Protein AF-A0A536SVW0-F1 (afdb_monomer)

pLDDT: mean 96.87, std 1.5, range [89.94, 98.38]

Solvent-accessible surface area (backbone atoms only — not comparable to full-atom values): 3871 Å² total; per-residue (Å²): 136,91,85,77,93,85,80,90,74,81,91,78,50,80,67,63,53,68,76,39,76,81,43,69,82,40,57,82,73,42,87,88,61,78,73,92,76,70,83,74,54,72,67,44,48,50,46,45,39,48,70,73,66,61,103

Foldseek 3Di:
DDDDDDDDFDDDDLVNLVVDPQCVPFLVNDPPRPDPDGDDDPSNVCCCVCPVRVD

Structure (mmCIF, N/CA/C/O backbone):
data_AF-A0A536SVW0-F1
#
_entry.id   AF-A0A536SVW0-F1
#
loop_
_atom_site.group_PDB
_atom_site.id
_atom_site.type_symbol
_atom_site.label_atom_id
_atom_site.label_alt_id
_atom_site.label_comp_id
_atom_site.label_asym_id
_atom_site.label_entity_id
_atom_site.label_seq_id
_atom_site.pdbx_PDB_ins_code
_atom_site.Cartn_x
_atom_site.Cartn_y
_atom_site.Cartn_z
_atom_site.occupancy
_atom_site.B_iso_or_equiv
_atom_site.auth_seq_id
_atom_site.auth_comp_id
_atom_site.auth_asym_id
_atom_site.auth_atom_id
_atom_site.pdbx_PDB_model_num
ATOM 1 N N . VAL A 1 1 ? 13.302 -3.095 -15.536 1.00 91.25 1 VAL A N 1
ATOM 2 C CA . VAL A 1 1 ? 12.136 -2.585 -16.291 1.00 91.25 1 VAL A CA 1
ATOM 3 C C . VAL A 1 1 ? 12.095 -1.087 -16.116 1.00 91.25 1 VAL A C 1
ATOM 5 O O . VAL A 1 1 ? 12.393 -0.632 -15.016 1.00 91.25 1 VAL A O 1
ATOM 8 N N . ASP A 1 2 ? 11.734 -0.354 -17.160 1.00 97.81 2 ASP A N 1
ATOM 9 C CA . ASP A 1 2 ? 11.535 1.089 -17.059 1.00 97.81 2 ASP A CA 1
ATOM 10 C C . ASP A 1 2 ? 10.069 1.371 -16.746 1.00 97.81 2 ASP A C 1
ATOM 12 O O . ASP A 1 2 ? 9.167 0.738 -17.298 1.00 97.81 2 ASP A O 1
ATOM 16 N N . VAL A 1 3 ? 9.823 2.310 -15.839 1.00 97.00 3 VAL A N 1
ATOM 17 C CA . VAL A 1 3 ? 8.475 2.711 -15.424 1.00 97.00 3 VAL A CA 1
ATOM 18 C C . VAL A 1 3 ? 8.268 4.193 -15.704 1.00 97.00 3 V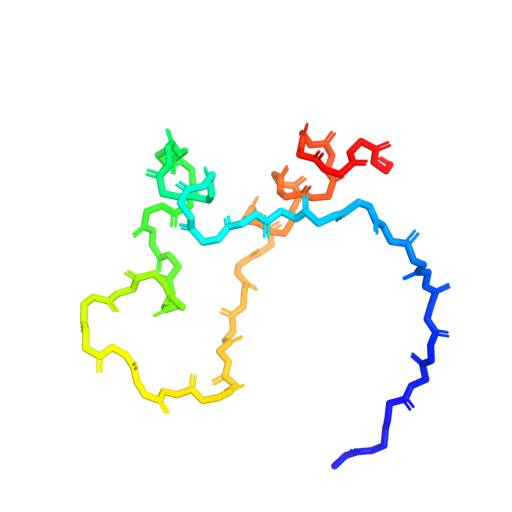AL A C 1
ATOM 20 O O . VAL A 1 3 ? 9.220 4.972 -15.739 1.00 97.00 3 VAL A O 1
ATOM 23 N N . ARG A 1 4 ? 7.012 4.599 -15.906 1.00 98.38 4 ARG A N 1
ATOM 24 C CA . ARG A 1 4 ? 6.627 6.003 -16.091 1.00 98.38 4 ARG A CA 1
ATOM 25 C C . ARG A 1 4 ? 5.705 6.438 -14.963 1.00 98.38 4 ARG A C 1
ATOM 27 O O . ARG A 1 4 ? 4.912 5.647 -14.457 1.00 98.38 4 ARG A O 1
ATOM 34 N N . PHE A 1 5 ? 5.811 7.704 -14.577 1.00 98.06 5 PHE A N 1
ATOM 35 C CA . PHE A 1 5 ? 4.904 8.299 -13.605 1.00 98.06 5 PHE A CA 1
ATOM 36 C C . PHE A 1 5 ? 3.467 8.315 -14.145 1.00 98.06 5 PHE A C 1
ATOM 38 O O . PHE A 1 5 ? 3.245 8.680 -15.297 1.00 98.06 5 PHE A O 1
ATOM 45 N N . VAL A 1 6 ? 2.504 7.943 -13.297 1.00 96.81 6 VAL A N 1
ATOM 46 C CA . VAL A 1 6 ? 1.069 7.972 -13.627 1.00 96.81 6 VAL A CA 1
ATOM 47 C C . VAL A 1 6 ? 0.355 9.053 -12.820 1.00 96.81 6 VAL A C 1
ATOM 49 O O . VAL A 1 6 ? -0.256 9.952 -13.390 1.00 96.81 6 VAL A O 1
ATOM 52 N N . LYS A 1 7 ? 0.419 8.981 -11.485 1.00 96.31 7 LYS A N 1
ATOM 53 C CA . LYS A 1 7 ? -0.290 9.904 -10.589 1.00 96.31 7 LYS A CA 1
ATOM 54 C C . LYS A 1 7 ? 0.358 9.933 -9.206 1.00 96.31 7 LYS A C 1
ATOM 56 O O . LYS A 1 7 ? 0.879 8.922 -8.743 1.00 96.31 7 LYS A O 1
ATOM 61 N N . LYS A 1 8 ? 0.273 11.078 -8.522 1.00 96.38 8 LYS A N 1
ATOM 62 C CA . LYS A 1 8 ? 0.600 11.205 -7.096 1.00 96.38 8 LYS A CA 1
ATOM 63 C C . LYS A 1 8 ? -0.676 11.044 -6.269 1.00 96.38 8 LYS A C 1
ATOM 65 O O . LYS A 1 8 ? -1.674 11.705 -6.545 1.00 96.38 8 LYS A O 1
ATOM 70 N N . THR A 1 9 ? -0.636 10.189 -5.256 1.00 96.19 9 THR A N 1
ATOM 71 C CA . THR A 1 9 ? -1.735 9.976 -4.303 1.00 96.19 9 THR A CA 1
ATOM 72 C C . THR A 1 9 ? -1.313 10.423 -2.908 1.00 96.19 9 THR A C 1
ATOM 74 O O . THR A 1 9 ? -0.146 10.751 -2.673 1.00 96.19 9 THR A O 1
ATOM 77 N N . ARG A 1 10 ? -2.253 10.423 -1.956 1.00 96.19 10 ARG A N 1
ATOM 78 C CA . ARG A 1 10 ? -1.885 10.513 -0.540 1.00 96.19 10 ARG A CA 1
ATOM 79 C C . ARG A 1 10 ? -1.013 9.319 -0.138 1.00 96.19 10 ARG A C 1
ATOM 81 O O . ARG A 1 10 ? -1.082 8.259 -0.765 1.00 96.19 10 ARG A O 1
ATOM 88 N N . LEU A 1 11 ? -0.246 9.486 0.934 1.00 97.06 11 LEU A N 1
ATOM 89 C CA . LEU A 1 11 ? 0.445 8.376 1.577 1.00 97.06 11 LEU A CA 1
ATOM 90 C C . LEU A 1 11 ? -0.587 7.437 2.219 1.00 97.06 11 LEU A C 1
ATOM 92 O O . LEU A 1 11 ? -1.480 7.893 2.936 1.00 97.06 11 LEU A O 1
ATOM 96 N N . ILE A 1 12 ? -0.443 6.141 1.954 1.00 97.19 12 ILE A N 1
ATOM 97 C CA . ILE A 1 12 ? -1.117 5.061 2.676 1.00 97.19 12 ILE A CA 1
ATOM 98 C C . ILE A 1 12 ? -0.008 4.302 3.391 1.00 97.19 12 ILE A C 1
ATOM 100 O O . ILE A 1 12 ? 0.902 3.773 2.748 1.00 97.19 12 ILE A O 1
ATOM 104 N N . SER A 1 13 ? -0.025 4.329 4.720 1.00 97.81 13 SER A N 1
ATOM 105 C CA . SER A 1 13 ? 1.050 3.723 5.505 1.00 97.81 13 SER A CA 1
ATOM 106 C C . SER A 1 13 ? 0.917 2.200 5.556 1.00 97.81 13 SER A C 1
ATOM 108 O O . SER A 1 13 ? -0.163 1.636 5.401 1.00 97.81 13 SER A O 1
ATOM 110 N N . LEU A 1 14 ? 2.022 1.513 5.849 1.00 96.38 14 LEU A N 1
ATOM 111 C CA . LEU A 1 14 ? 1.997 0.075 6.118 1.00 96.38 14 LEU A CA 1
ATOM 112 C C . LEU A 1 14 ? 1.161 -0.296 7.358 1.00 96.38 14 LEU A C 1
ATOM 114 O O . LEU A 1 14 ? 0.746 -1.447 7.470 1.00 96.38 14 LEU A O 1
ATOM 118 N N . ALA A 1 15 ? 0.962 0.631 8.301 1.00 97.50 15 ALA A N 1
ATOM 119 C CA . ALA A 1 15 ? 0.085 0.422 9.452 1.00 97.50 15 ALA A CA 1
ATOM 120 C C . ALA A 1 15 ? -1.384 0.462 9.015 1.00 97.50 15 ALA A C 1
ATOM 122 O O . ALA A 1 15 ? -2.112 -0.486 9.271 1.00 97.50 15 ALA A O 1
ATOM 123 N N . GLU A 1 16 ? -1.757 1.480 8.238 1.00 98.00 16 GLU A N 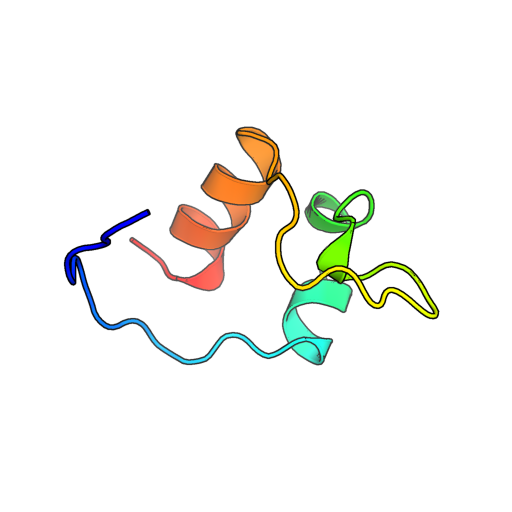1
ATOM 124 C CA . GLU A 1 16 ? -3.101 1.630 7.670 1.00 98.00 16 GLU A CA 1
ATOM 125 C C . GLU A 1 16 ? -3.495 0.413 6.818 1.00 98.00 16 GLU A C 1
ATOM 127 O O . GLU A 1 16 ? -4.561 -0.158 7.006 1.00 98.00 16 GLU A O 1
ATOM 132 N N . LEU A 1 17 ? -2.604 -0.079 5.944 1.00 97.94 17 LEU A N 1
ATOM 133 C CA . LEU A 1 17 ? -2.885 -1.288 5.153 1.00 97.94 17 LEU A CA 1
ATOM 134 C C . LEU A 1 17 ? -3.187 -2.521 6.024 1.00 97.94 17 LEU A C 1
ATOM 136 O O . LEU A 1 17 ? -3.985 -3.363 5.621 1.00 97.94 17 LEU A O 1
ATOM 140 N N . ARG A 1 18 ? -2.568 -2.636 7.208 1.00 97.56 18 ARG A N 1
ATOM 141 C CA . ARG A 1 18 ? -2.783 -3.768 8.128 1.00 97.56 18 ARG A CA 1
ATOM 142 C C . ARG A 1 18 ? -4.118 -3.714 8.863 1.00 97.56 18 ARG A C 1
ATOM 144 O O . ARG A 1 18 ? -4.534 -4.737 9.398 1.00 97.56 18 ARG A O 1
ATOM 151 N N . GLU A 1 19 ? -4.791 -2.568 8.885 1.00 97.81 19 GLU A N 1
ATOM 152 C CA . GLU A 1 19 ? -6.109 -2.422 9.515 1.00 97.81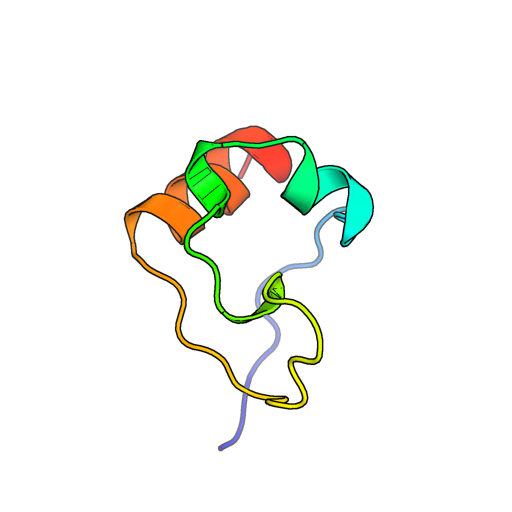 19 GLU A CA 1
ATOM 153 C C . GLU A 1 19 ? -7.229 -3.066 8.677 1.00 97.81 19 GLU A C 1
ATOM 155 O O . GLU A 1 19 ? -8.335 -3.282 9.175 1.00 97.81 19 GLU A O 1
ATOM 160 N N . HIS A 1 20 ? -6.948 -3.430 7.421 1.00 97.94 20 HIS A N 1
ATOM 161 C CA . HIS A 1 20 ? -7.934 -3.937 6.469 1.00 97.94 20 HIS A CA 1
ATOM 162 C C . HIS A 1 20 ? -7.784 -5.443 6.228 1.00 97.94 20 HIS A C 1
ATOM 164 O O . HIS A 1 20 ? -6.756 -5.923 5.745 1.00 97.94 20 HIS A O 1
ATOM 170 N N . ARG A 1 21 ? -8.844 -6.207 6.520 1.00 97.12 21 ARG A N 1
ATOM 171 C CA . ARG A 1 21 ? -8.851 -7.675 6.358 1.00 97.12 21 ARG A CA 1
ATOM 172 C C . ARG A 1 21 ? -8.805 -8.101 4.894 1.00 97.12 21 ARG A C 1
ATOM 174 O O . ARG A 1 21 ? -8.271 -9.161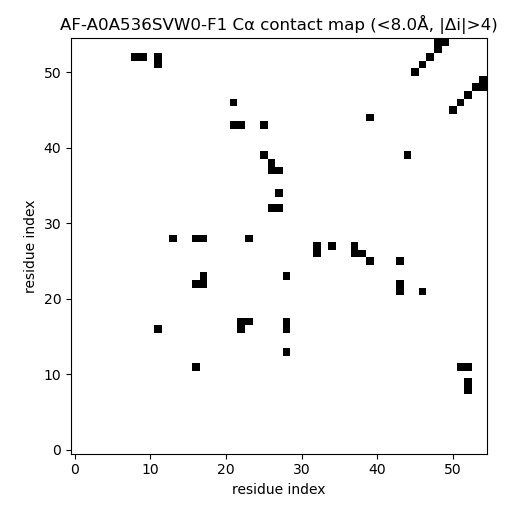 4.585 1.00 97.12 21 ARG A O 1
ATOM 181 N N . GLU A 1 22 ? -9.317 -7.264 4.002 1.00 97.44 22 GLU A N 1
ATOM 182 C CA . GLU A 1 22 ? -9.290 -7.427 2.549 1.00 97.44 22 GLU A CA 1
ATOM 183 C C . GLU A 1 22 ? -7.861 -7.512 1.998 1.00 97.44 22 GLU A C 1
ATOM 185 O O . GLU A 1 22 ? -7.653 -8.048 0.914 1.00 97.44 22 GLU A O 1
ATOM 190 N N . LEU A 1 23 ? -6.882 -7.009 2.757 1.00 98.00 23 LEU A N 1
ATOM 191 C CA . LEU A 1 23 ? -5.469 -6.969 2.393 1.00 98.00 23 LEU A CA 1
ATOM 192 C C . LEU A 1 23 ? -4.626 -8.001 3.158 1.00 98.00 23 LEU A C 1
ATOM 194 O O . LEU A 1 23 ? -3.403 -8.019 3.029 1.00 98.00 23 LEU A O 1
ATOM 198 N N . ALA A 1 24 ? -5.249 -8.880 3.950 1.00 95.94 24 ALA A N 1
ATOM 199 C CA . ALA A 1 24 ? -4.535 -9.815 4.822 1.00 95.94 24 ALA A CA 1
ATOM 200 C C . ALA A 1 24 ? -3.630 -10.805 4.061 1.00 95.94 24 ALA A C 1
ATOM 202 O O . ALA A 1 24 ? -2.643 -11.288 4.616 1.00 95.94 24 ALA A O 1
ATOM 203 N N . SER A 1 25 ? -3.943 -11.095 2.795 1.00 96.25 25 SER A N 1
ATOM 204 C CA . SER A 1 25 ? -3.149 -11.964 1.917 1.00 96.25 25 SER A CA 1
ATOM 205 C C . SER A 1 25 ? -1.936 -11.284 1.283 1.00 96.25 25 SER A C 1
ATOM 207 O O . SER A 1 25 ? -1.100 -11.972 0.688 1.00 96.25 25 SER A O 1
ATOM 209 N N . MET A 1 26 ? -1.802 -9.960 1.408 1.00 97.81 26 MET A N 1
ATOM 210 C CA . MET A 1 26 ? -0.757 -9.222 0.714 1.00 97.81 26 MET A CA 1
ATOM 211 C C . MET A 1 26 ? 0.637 -9.664 1.168 1.00 97.81 26 MET A C 1
ATOM 213 O O . MET A 1 26 ? 1.019 -9.531 2.335 1.00 97.81 26 MET A O 1
ATOM 217 N N . ARG A 1 27 ? 1.474 -10.075 0.207 1.00 97.50 27 ARG A N 1
ATOM 218 C CA . ARG A 1 27 ? 2.866 -10.480 0.474 1.00 97.50 27 ARG A CA 1
ATOM 219 C C . ARG A 1 27 ? 3.679 -9.375 1.150 1.00 97.50 27 ARG A C 1
ATOM 221 O O . ARG A 1 27 ? 4.520 -9.676 1.992 1.00 97.50 27 ARG A O 1
ATOM 228 N N . VAL A 1 28 ? 3.414 -8.111 0.809 1.00 96.88 28 VAL A N 1
ATOM 229 C CA . VAL A 1 28 ? 4.119 -6.954 1.384 1.00 96.88 28 VAL A CA 1
ATOM 230 C C . VAL A 1 28 ? 3.886 -6.806 2.893 1.00 96.88 28 VAL A C 1
ATOM 232 O O . VAL A 1 28 ? 4.750 -6.281 3.594 1.00 96.88 28 VAL A O 1
ATOM 235 N N . LEU A 1 29 ? 2.756 -7.299 3.412 1.00 97.19 29 LEU A N 1
ATOM 236 C CA . LEU A 1 29 ? 2.396 -7.192 4.828 1.00 97.19 29 LEU A CA 1
ATOM 237 C C . LEU A 1 29 ? 2.906 -8.366 5.671 1.00 97.19 29 LEU A C 1
ATOM 239 O O . LEU A 1 29 ? 2.923 -8.252 6.902 1.00 97.19 29 LEU A O 1
ATOM 243 N N . ALA A 1 30 ? 3.360 -9.448 5.028 1.00 96.75 30 ALA A N 1
ATOM 244 C CA . ALA A 1 30 ? 3.825 -10.653 5.698 1.00 96.75 30 ALA A CA 1
ATOM 245 C C . ALA A 1 30 ? 5.017 -10.365 6.642 1.00 96.75 30 ALA A C 1
ATOM 247 O O . ALA A 1 30 ? 5.940 -9.627 6.270 1.00 96.75 30 ALA A O 1
ATOM 248 N N . PRO A 1 31 ? 5.040 -10.950 7.856 1.00 95.81 31 PRO A N 1
ATOM 249 C CA . PRO A 1 31 ? 6.149 -10.792 8.790 1.00 95.81 31 PRO A CA 1
ATOM 250 C C . PRO A 1 31 ? 7.482 -11.192 8.157 1.00 95.81 31 PRO A C 1
ATOM 252 O O . PRO A 1 31 ? 7.580 -12.211 7.478 1.00 95.81 31 PRO A O 1
ATOM 255 N N . GLY A 1 32 ? 8.517 -10.378 8.366 1.00 96.06 32 GLY A N 1
ATOM 256 C CA . GLY A 1 32 ? 9.850 -10.677 7.845 1.00 96.06 32 GLY A CA 1
ATOM 257 C C . GLY A 1 32 ? 9.984 -10.60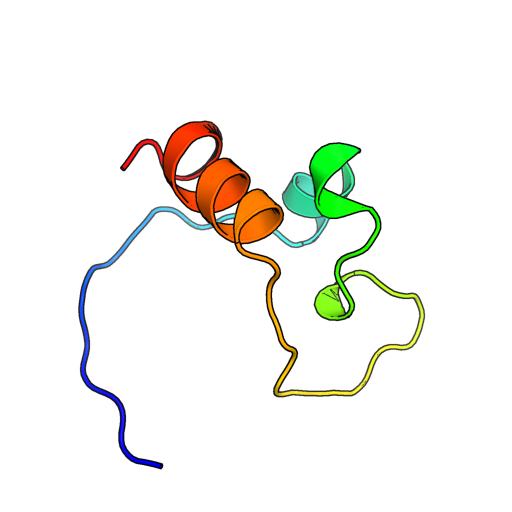0 6.320 1.00 96.06 32 GLY A C 1
ATOM 258 O O . GLY A 1 32 ? 11.054 -10.932 5.818 1.00 96.06 32 GLY A O 1
ATOM 259 N N . ASN A 1 33 ? 8.969 -10.136 5.576 1.00 97.06 33 ASN A N 1
ATOM 260 C CA . ASN A 1 33 ? 9.091 -9.976 4.129 1.00 97.06 33 ASN A CA 1
ATOM 261 C C . ASN A 1 33 ? 10.288 -9.067 3.778 1.00 97.06 33 ASN A C 1
ATOM 263 O O . ASN A 1 33 ? 10.483 -7.999 4.367 1.00 97.06 33 ASN A O 1
ATOM 267 N N . ARG A 1 34 ? 11.112 -9.526 2.831 1.00 96.38 34 ARG A N 1
ATOM 268 C CA . ARG A 1 34 ? 12.276 -8.811 2.275 1.00 96.38 34 ARG A CA 1
ATOM 269 C C . ARG A 1 34 ? 12.195 -8.670 0.754 1.00 96.38 34 ARG A C 1
ATOM 271 O O . ARG A 1 34 ? 13.133 -8.179 0.136 1.00 96.38 34 ARG A O 1
ATOM 278 N N . LEU A 1 35 ? 11.087 -9.101 0.148 1.00 97.50 35 LEU A N 1
ATOM 279 C CA . LEU A 1 35 ? 10.850 -8.929 -1.279 1.00 97.50 35 LEU A CA 1
ATOM 280 C C . LEU A 1 35 ? 10.547 -7.459 -1.566 1.00 97.50 35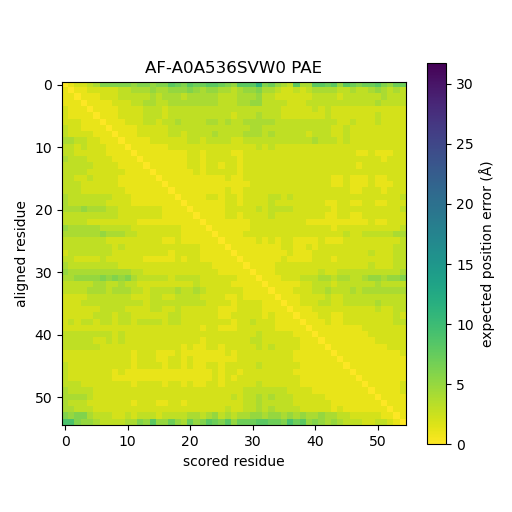 LEU A C 1
ATOM 282 O O . LEU A 1 35 ? 9.607 -6.896 -1.007 1.00 97.50 35 LEU A O 1
ATOM 286 N N . SER A 1 36 ? 11.336 -6.859 -2.453 1.00 95.81 36 SER A N 1
ATOM 287 C CA . SER A 1 36 ? 11.152 -5.482 -2.927 1.00 95.81 36 SER A CA 1
ATOM 288 C C . SER A 1 36 ? 10.155 -5.371 -4.085 1.00 95.81 36 SER A C 1
ATOM 290 O O . SER A 1 36 ? 9.701 -4.275 -4.399 1.00 95.81 36 SER A O 1
ATOM 292 N N . ILE A 1 37 ? 9.794 -6.498 -4.705 1.00 96.56 37 ILE A N 1
ATOM 293 C CA . ILE A 1 37 ? 8.762 -6.603 -5.737 1.00 96.56 37 ILE A CA 1
ATOM 294 C C . ILE A 1 37 ? 7.801 -7.706 -5.305 1.00 96.56 37 ILE A C 1
ATOM 296 O O . ILE A 1 37 ? 8.208 -8.849 -5.096 1.00 96.56 37 ILE A O 1
ATOM 300 N N . THR A 1 38 ? 6.524 -7.366 -5.159 1.00 97.00 38 THR A N 1
ATOM 301 C CA . THR A 1 38 ? 5.474 -8.300 -4.741 1.00 97.00 38 THR A CA 1
ATOM 302 C C . THR A 1 38 ? 4.269 -8.175 -5.665 1.00 97.00 38 THR A C 1
ATOM 304 O O . THR A 1 38 ? 3.871 -7.045 -5.954 1.00 97.00 38 THR A O 1
ATOM 307 N N . PRO A 1 39 ? 3.665 -9.290 -6.111 1.00 97.12 39 PRO A N 1
ATOM 308 C CA . PRO A 1 39 ? 2.415 -9.230 -6.858 1.00 97.12 39 PRO A CA 1
ATOM 309 C C . PRO A 1 39 ? 1.291 -8.676 -5.971 1.00 97.12 39 PRO A C 1
ATOM 311 O O . PRO A 1 39 ? 1.332 -8.829 -4.749 1.00 97.12 39 PRO A O 1
ATOM 314 N N . VAL A 1 40 ? 0.300 -8.049 -6.602 1.00 97.44 40 VAL A N 1
ATOM 315 C CA . VAL A 1 40 ? -0.924 -7.541 -5.965 1.00 97.44 40 VAL A CA 1
ATOM 316 C C . VAL A 1 40 ? -2.110 -8.180 -6.684 1.00 97.44 40 VAL A C 1
ATOM 318 O O . VAL A 1 40 ? -2.168 -8.133 -7.915 1.00 97.44 40 VAL A O 1
ATOM 321 N N . ASP A 1 41 ? -3.025 -8.805 -5.941 1.00 97.44 41 ASP A N 1
ATOM 322 C CA . ASP A 1 41 ? -4.252 -9.387 -6.506 1.00 97.44 41 ASP A CA 1
ATOM 323 C C . ASP A 1 41 ? -5.183 -8.275 -7.015 1.00 97.44 41 ASP A C 1
ATOM 325 O O . ASP A 1 41 ? -5.208 -7.166 -6.478 1.00 97.44 41 ASP A O 1
ATOM 329 N N . ALA A 1 42 ? -5.991 -8.564 -8.037 1.00 97.94 42 ALA A N 1
ATOM 330 C CA . ALA A 1 42 ? -6.922 -7.584 -8.595 1.00 97.94 42 ALA A CA 1
ATOM 331 C C . ALA A 1 42 ? -7.886 -7.008 -7.537 1.00 97.94 42 ALA A C 1
ATOM 333 O O . ALA A 1 42 ? -8.192 -5.815 -7.572 1.00 97.94 42 ALA A O 1
ATOM 334 N N . ARG A 1 43 ? -8.317 -7.822 -6.565 1.00 97.69 43 ARG A N 1
ATOM 335 C CA . ARG A 1 43 ? -9.210 -7.393 -5.474 1.00 97.69 43 ARG A CA 1
ATOM 336 C C . ARG A 1 43 ? -8.497 -6.500 -4.464 1.00 97.69 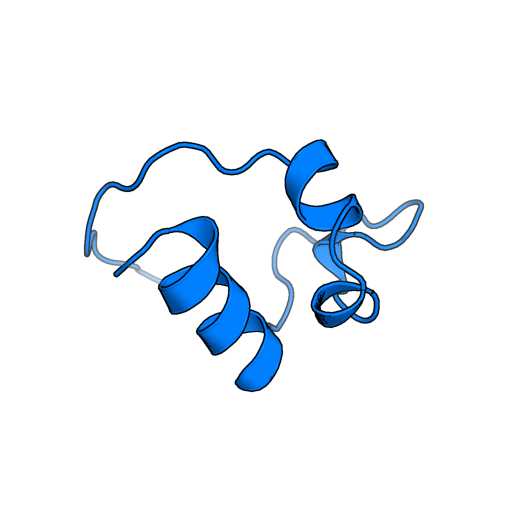43 ARG A C 1
ATOM 338 O O . ARG A 1 43 ? -9.068 -5.507 -4.020 1.00 97.69 43 ARG A O 1
ATOM 345 N N . GLU A 1 44 ? -7.244 -6.820 -4.138 1.00 98.19 44 GLU A N 1
ATOM 346 C CA . GLU A 1 44 ? -6.394 -5.980 -3.285 1.00 98.19 44 GLU A CA 1
ATOM 347 C C . GLU A 1 44 ? -6.170 -4.615 -3.954 1.00 98.19 44 GLU A C 1
ATOM 349 O O . GLU A 1 44 ? -6.333 -3.569 -3.323 1.00 98.19 44 GLU A O 1
ATOM 354 N N . TRP A 1 45 ? -5.872 -4.615 -5.260 1.00 97.62 45 TRP A N 1
ATOM 355 C CA . TRP A 1 45 ? -5.695 -3.396 -6.048 1.00 97.62 45 TRP A CA 1
ATOM 356 C C . TRP A 1 45 ? -6.962 -2.539 -6.091 1.00 97.62 45 TRP A C 1
ATOM 358 O O . TRP A 1 45 ? -6.900 -1.329 -5.855 1.00 97.62 45 TRP A O 1
ATOM 368 N N . GLU A 1 46 ? -8.120 -3.145 -6.360 1.00 98.12 46 GLU A N 1
ATOM 369 C CA . GLU A 1 46 ? -9.400 -2.435 -6.376 1.00 98.12 46 GLU A CA 1
ATOM 370 C C . GLU A 1 46 ? -9.715 -1.818 -5.009 1.00 98.12 46 GLU A C 1
ATOM 372 O O . GLU A 1 46 ? -10.101 -0.649 -4.932 1.00 98.12 46 GLU A O 1
ATOM 377 N N . PHE A 1 47 ? -9.493 -2.560 -3.923 1.00 98.19 47 PHE A N 1
ATOM 378 C CA . PHE A 1 47 ? -9.704 -2.048 -2.574 1.00 98.19 47 PHE A CA 1
ATOM 379 C C . PHE A 1 47 ? -8.801 -0.843 -2.284 1.00 98.19 47 PHE A C 1
ATOM 381 O O . PHE A 1 47 ? -9.290 0.218 -1.889 1.00 98.19 47 PHE A O 1
ATOM 388 N N . ILE A 1 48 ? -7.494 -0.964 -2.537 1.00 97.75 48 ILE A N 1
ATOM 389 C CA . ILE A 1 48 ? -6.532 0.118 -2.294 1.00 97.75 48 ILE A CA 1
ATOM 390 C C . ILE A 1 48 ? -6.902 1.357 -3.116 1.00 97.75 48 ILE A C 1
ATOM 392 O O . ILE A 1 48 ? -6.985 2.459 -2.570 1.00 97.75 48 ILE A O 1
ATOM 396 N N . THR A 1 49 ? -7.163 1.192 -4.412 1.00 97.31 49 THR A N 1
ATOM 397 C CA . THR A 1 49 ? -7.426 2.324 -5.312 1.00 97.31 49 THR A CA 1
ATOM 398 C C . THR A 1 49 ? -8.772 2.991 -5.037 1.00 97.31 49 THR A C 1
ATOM 400 O O . THR A 1 49 ? -8.825 4.214 -4.906 1.00 97.31 49 THR A O 1
ATOM 403 N N . ARG A 1 50 ? -9.854 2.227 -4.860 1.00 97.31 50 ARG A N 1
ATOM 404 C CA . ARG A 1 50 ? -11.203 2.793 -4.693 1.00 97.31 50 ARG A CA 1
ATOM 405 C C . ARG A 1 50 ? -11.524 3.196 -3.259 1.00 97.31 50 ARG A C 1
ATOM 407 O O . ARG A 1 50 ? -12.176 4.214 -3.044 1.00 97.31 50 ARG A O 1
ATOM 414 N N . ARG A 1 51 ? -11.103 2.413 -2.259 1.00 96.88 51 ARG A N 1
ATOM 415 C CA . ARG A 1 51 ? -11.463 2.663 -0.850 1.00 96.88 51 ARG A CA 1
ATOM 416 C C . ARG A 1 51 ? -10.453 3.555 -0.143 1.00 96.88 51 ARG A C 1
ATOM 418 O O . ARG A 1 51 ? -10.860 4.509 0.518 1.00 96.88 51 ARG A O 1
ATOM 425 N N . LEU A 1 52 ? -9.158 3.277 -0.298 1.00 96.50 52 LEU A N 1
ATOM 426 C CA . LEU A 1 52 ? -8.116 4.002 0.437 1.00 96.50 52 LEU A CA 1
ATOM 427 C C . LEU A 1 52 ? -7.654 5.254 -0.312 1.00 96.50 52 LEU A C 1
ATOM 429 O O . LEU A 1 52 ? -7.604 6.340 0.275 1.00 96.50 52 LEU A O 1
ATOM 433 N N . MET A 1 53 ? -7.345 5.129 -1.604 1.00 96.31 53 MET A N 1
ATOM 434 C CA . MET A 1 53 ? -6.904 6.255 -2.434 1.00 96.31 53 MET A CA 1
ATOM 435 C C . MET A 1 53 ? -8.070 7.111 -2.948 1.00 96.31 53 MET A C 1
ATOM 437 O O . MET A 1 53 ? -7.843 8.280 -3.256 1.00 96.31 53 MET A O 1
ATOM 441 N N . LYS A 1 54 ? -9.292 6.553 -2.999 1.00 93.25 54 LYS A N 1
ATOM 442 C CA . LYS A 1 54 ? -10.510 7.193 -3.537 1.00 93.25 54 LYS A CA 1
ATOM 443 C C . LYS A 1 54 ? -10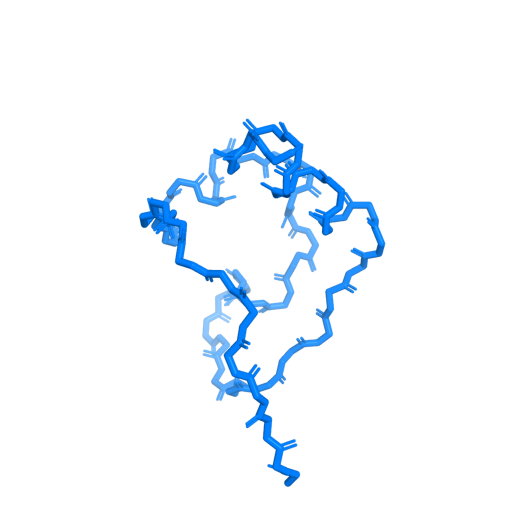.317 7.697 -4.974 1.00 93.25 54 LYS A C 1
ATOM 445 O O . LYS A 1 54 ? -10.624 8.848 -5.283 1.00 93.25 54 LYS A O 1
ATOM 450 N N . LEU A 1 55 ? -9.723 6.840 -5.805 1.00 89.94 55 LEU A N 1
ATOM 451 C CA . LEU A 1 55 ? -9.504 7.064 -7.234 1.00 89.94 55 LEU A CA 1
ATOM 452 C C . LEU A 1 55 ? -10.730 6.714 -8.073 1.00 89.94 55 LEU A C 1
ATOM 454 O O . LEU A 1 55 ? -11.494 5.811 -7.661 1.00 89.94 55 LEU A O 1
#

Sequence (55 aa):
VDVRFVKKTRLISLAELREHRELASMRVLAPGNRLSITPVDAREWEFITRRLMKL

Nearest PDB structures (foldseek):
  2eve-assembly1_A  TM=9.573E-01  e=3.303E-02  Pseudomonas syringae pv. tomato str. DC3000
  2g2x-assembly3_C  TM=8.797E-01  e=3.846E-02  Pseudomonas putida KT2440

Mean predicted ali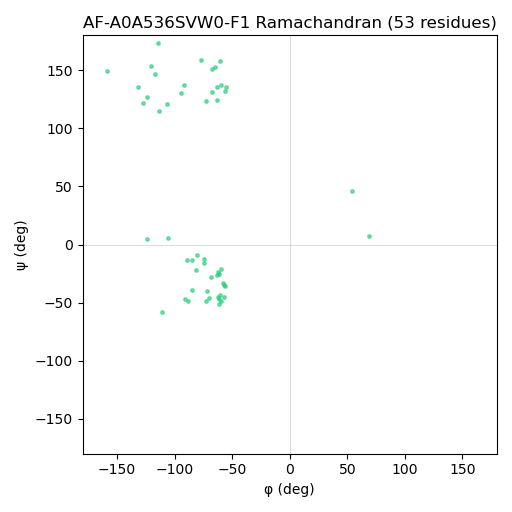gned error: 2.19 Å

Secondary structure (DSSP, 8-state):
-------------HHHHHT-GGGTT-GGGSTT---SS----HHHHHIIIIIIS--

Radius of gyration: 11.98 Å; Cα contacts (8 Å, |Δi|>4): 30; chains: 1; bounding box: 24×23×27 Å